Protein AF-A0A952CRA7-F1 (afdb_monomer)

Nearest PDB structures (foldseek):
  3msv-assembly3_B  TM=3.392E-01  e=7.335E-01  Schizosaccharomyces pombe

Secondary structure (DSSP, 8-state):
--SS-HHHHHHHHHHHHHHHHHHHHHHHHHHTT-GGGHHHHHHHHHHHHHHHHHHHHHHHHTTT--SHHHHHHHHHHHHHHHHHHHHTT--SS--HHHHHHHHHHHHHHHHHHHHHHHHHHHHEETTEEHHHHH-

Solvent-accessible surface area (backbone atoms only — not comparable to full-atom values): 7676 Å² total; per-residue (Å²): 132,71,76,74,47,75,55,55,52,53,48,42,56,52,45,42,55,51,47,52,52,43,52,53,51,48,46,52,32,56,76,67,70,38,63,90,49,51,61,56,55,51,49,51,46,53,50,50,50,50,51,49,50,50,63,48,34,58,62,34,44,81,74,73,62,66,56,64,50,60,56,50,42,50,53,49,40,71,49,48,50,58,52,52,38,39,76,71,67,74,40,82,84,66,46,74,67,56,53,51,52,51,44,51,56,54,47,60,65,45,46,62,53,53,53,53,46,54,56,50,55,76,48,34,57,100,84,41,53,46,61,82,76,75,109

pLDDT: mean 85.42, std 10.87, range [52.81, 97.56]

Mean predicted aligned error: 6.34 Å

Radius of gyration: 17.5 Å; Cα contacts (8 Å, |Δi|>4): 101; chains: 1; bounding box: 48×25×50 Å

Foldseek 3Di:
DPLDDPLLVVLLVQLLVLLLVLLLVLLVCVVVVVVVCNVVSVVVSVVSSVVSLVVSVVVCVVVVHDALSSLVSNLCSLQVNVVVCVVVVNRDPDDNVNSVVVSVVSVVVSVVRVVVVVVVVVQDDSNHGVVVVPD

Sequence (135 aa):
MNFINKYIISFTLLAMVFSTSFYFGMEYMANNNLHSSLWIISLAYAVALFLAGLFIGRKDIYEGHMGLNYHMATYLVCNIVPILLMAAGLLTVFTYSSVLSMSLFWGLFAIPHIILYFVRRKRNIRGFDKKELFD

Structure (mmCIF, N/CA/C/O backbone):
data_AF-A0A952CRA7-F1
#
_entry.id   AF-A0A952CRA7-F1
#
loop_
_atom_site.group_PDB
_atom_site.id
_atom_site.type_symbol
_atom_site.label_atom_id
_atom_site.label_alt_id
_atom_site.label_comp_id
_atom_site.label_asym_id
_atom_site.label_entity_id
_atom_site.label_seq_id
_atom_site.pdbx_PDB_ins_code
_atom_site.Cartn_x
_atom_site.Cartn_y
_atom_site.Cartn_z
_atom_site.occupancy
_atom_site.B_iso_or_equiv
_atom_site.auth_seq_id
_atom_site.auth_comp_id
_atom_site.auth_asym_id
_atom_site.auth_atom_id
_atom_site.pdbx_PDB_model_num
ATOM 1 N N . MET A 1 1 ? -9.028 -0.205 23.186 1.00 56.38 1 MET A N 1
ATOM 2 C CA . MET A 1 1 ? -9.045 -0.363 21.718 1.00 56.38 1 MET A CA 1
ATOM 3 C C . MET A 1 1 ? -7.750 -1.057 21.355 1.00 56.38 1 MET A C 1
ATOM 5 O O . MET A 1 1 ? -6.703 -0.441 21.526 1.00 56.38 1 MET A O 1
ATOM 9 N N . ASN A 1 2 ? -7.801 -2.331 20.969 1.00 65.19 2 ASN A N 1
ATOM 10 C CA . ASN A 1 2 ? -6.589 -3.063 20.613 1.00 65.19 2 ASN A CA 1
ATOM 11 C C . ASN A 1 2 ? -6.257 -2.749 19.161 1.00 65.19 2 ASN A C 1
ATOM 13 O O . ASN A 1 2 ? -6.912 -3.225 18.240 1.00 65.19 2 ASN A O 1
ATOM 17 N N . PHE A 1 3 ? -5.273 -1.872 18.977 1.00 72.69 3 PHE A N 1
ATOM 18 C CA . PHE A 1 3 ? -4.848 -1.411 17.658 1.00 72.69 3 PHE A CA 1
ATOM 19 C C . PHE A 1 3 ? -4.262 -2.551 16.806 1.00 72.69 3 PHE A C 1
ATOM 21 O O . PHE A 1 3 ? -4.361 -2.528 15.583 1.00 72.69 3 PHE A O 1
ATOM 28 N N . ILE A 1 4 ? -3.709 -3.567 17.471 1.00 82.56 4 ILE A N 1
ATOM 29 C CA . ILE A 1 4 ? -3.207 -4.805 16.880 1.00 82.56 4 ILE A CA 1
ATOM 30 C C . ILE A 1 4 ? -4.099 -5.946 17.376 1.00 82.56 4 ILE A C 1
ATOM 32 O O . ILE A 1 4 ? -4.255 -6.135 18.583 1.00 82.56 4 ILE A O 1
ATOM 36 N N . ASN A 1 5 ? -4.691 -6.693 16.446 1.00 88.00 5 ASN A N 1
ATOM 37 C CA . ASN A 1 5 ? -5.516 -7.869 16.718 1.00 88.00 5 ASN A CA 1
ATOM 38 C C . ASN A 1 5 ? -5.336 -8.919 15.600 1.00 88.00 5 ASN A C 1
ATOM 40 O O . ASN A 1 5 ? -4.702 -8.645 14.576 1.00 88.00 5 ASN A O 1
ATOM 44 N N . LYS A 1 6 ? -5.902 -10.120 15.776 1.00 90.44 6 LYS A N 1
ATOM 45 C CA . LYS A 1 6 ? -5.761 -11.233 14.815 1.00 90.44 6 LYS A CA 1
ATOM 46 C C . LYS A 1 6 ? -6.281 -10.904 13.406 1.00 90.44 6 LYS A C 1
ATOM 48 O O . LYS A 1 6 ? -5.710 -11.381 12.426 1.00 90.44 6 LYS A O 1
ATOM 53 N N . TYR A 1 7 ? -7.324 -10.081 13.283 1.00 91.56 7 TYR A N 1
ATOM 54 C CA . TYR A 1 7 ? -7.891 -9.685 11.990 1.00 91.56 7 TYR A CA 1
ATOM 55 C C . TYR A 1 7 ? -7.006 -8.672 11.280 1.00 91.56 7 TYR A C 1
ATOM 57 O O . TYR A 1 7 ? -6.754 -8.833 10.093 1.00 91.56 7 TYR A O 1
ATOM 65 N N . ILE A 1 8 ? -6.463 -7.695 12.008 1.00 91.31 8 ILE A N 1
ATOM 66 C CA . ILE A 1 8 ? -5.489 -6.739 11.474 1.00 91.31 8 ILE A CA 1
ATOM 67 C C . ILE A 1 8 ? -4.233 -7.457 10.997 1.00 91.31 8 ILE A C 1
ATOM 69 O O . ILE A 1 8 ? -3.757 -7.165 9.904 1.00 91.31 8 ILE A O 1
ATOM 73 N N . ILE A 1 9 ? -3.721 -8.425 11.761 1.00 92.50 9 ILE A N 1
ATOM 74 C CA . ILE A 1 9 ? -2.578 -9.241 11.330 1.00 92.50 9 ILE A CA 1
ATOM 75 C C . ILE A 1 9 ? -2.931 -10.007 10.049 1.00 92.50 9 ILE A C 1
ATOM 77 O O . ILE A 1 9 ? -2.199 -9.923 9.066 1.00 92.50 9 ILE A O 1
ATOM 81 N N . SER A 1 10 ? -4.083 -10.684 10.020 1.00 93.94 10 SER A N 1
ATOM 82 C CA . SER A 1 10 ? -4.541 -11.441 8.842 1.00 93.94 10 SER A CA 1
ATOM 83 C C . SER A 1 10 ? -4.714 -10.549 7.607 1.00 93.94 10 SER A C 1
ATOM 85 O O . SER A 1 10 ? -4.272 -10.900 6.516 1.00 93.94 10 SER A O 1
ATOM 87 N N . PHE A 1 11 ? -5.316 -9.371 7.783 1.00 94.81 11 PHE A N 1
ATOM 88 C CA . PHE A 1 11 ? -5.465 -8.365 6.737 1.00 94.81 11 PHE A CA 1
ATOM 89 C C . PHE A 1 11 ? -4.108 -7.860 6.250 1.00 94.81 11 PHE A C 1
ATOM 91 O O . PHE A 1 11 ? -3.905 -7.761 5.048 1.00 94.81 11 PHE A O 1
ATOM 98 N N . THR A 1 12 ? -3.173 -7.585 7.160 1.00 95.75 12 THR A N 1
ATOM 99 C CA . THR A 1 12 ? -1.836 -7.079 6.821 1.00 95.75 12 THR A CA 1
ATOM 100 C C . THR A 1 12 ? -1.065 -8.098 5.985 1.00 95.75 12 THR A C 1
ATOM 102 O O . THR A 1 12 ? -0.495 -7.735 4.961 1.00 95.75 12 THR A O 1
ATOM 105 N N . LEU A 1 13 ? -1.108 -9.380 6.363 1.00 96.50 13 LEU A N 1
ATOM 106 C CA . LEU A 1 13 ? -0.489 -10.464 5.594 1.00 96.50 13 LEU A CA 1
ATOM 107 C C . LEU A 1 13 ? -1.102 -10.594 4.195 1.00 96.50 13 LEU A C 1
ATOM 109 O O . LEU A 1 13 ? -0.376 -10.687 3.208 1.00 96.50 13 LEU A O 1
ATOM 113 N N . LEU A 1 14 ? -2.432 -10.544 4.085 1.00 96.88 14 LEU A N 1
ATOM 114 C CA . LEU A 1 14 ? -3.106 -10.590 2.787 1.00 96.88 14 LEU A CA 1
ATOM 115 C C . LEU A 1 14 ? -2.785 -9.353 1.930 1.00 96.88 14 LEU A C 1
ATOM 117 O O . LEU A 1 14 ? -2.508 -9.474 0.738 1.00 96.88 14 LEU A O 1
ATOM 121 N N . ALA A 1 15 ? -2.765 -8.169 2.541 1.00 96.62 15 ALA A N 1
ATOM 122 C CA . ALA A 1 15 ? -2.405 -6.921 1.884 1.00 96.62 15 ALA A CA 1
ATOM 123 C C . ALA A 1 15 ? -0.960 -6.947 1.373 1.00 96.62 15 ALA A C 1
ATOM 125 O O . ALA A 1 15 ? -0.704 -6.434 0.286 1.00 96.62 15 ALA A O 1
ATOM 126 N N . MET A 1 16 ? -0.027 -7.565 2.108 1.00 97.56 16 MET A N 1
ATOM 127 C CA . MET A 1 16 ? 1.345 -7.779 1.641 1.00 97.56 16 MET A CA 1
ATOM 128 C C . MET A 1 16 ? 1.371 -8.638 0.378 1.00 97.56 16 MET A C 1
ATOM 130 O O . MET A 1 16 ? 1.993 -8.235 -0.597 1.00 97.56 16 MET A O 1
ATOM 134 N N . VAL A 1 17 ? 0.644 -9.761 0.351 1.00 97.31 17 VAL A N 1
ATOM 135 C CA . VAL A 1 17 ? 0.551 -10.624 -0.843 1.00 97.31 17 VAL A CA 1
ATOM 136 C C . VAL A 1 17 ? 0.001 -9.849 -2.043 1.00 97.31 17 VAL A C 1
ATOM 138 O O . VAL A 1 17 ? 0.563 -9.916 -3.140 1.00 97.31 17 VAL A O 1
ATOM 141 N N . PHE A 1 18 ? -1.064 -9.071 -1.842 1.00 96.94 18 PHE A N 1
ATOM 142 C CA . PHE A 1 18 ? -1.623 -8.226 -2.896 1.00 96.94 18 PHE A CA 1
ATOM 143 C C . PHE A 1 18 ? -0.652 -7.138 -3.345 1.00 96.94 18 PHE A C 1
ATOM 145 O O . PHE A 1 18 ? -0.523 -6.911 -4.542 1.00 96.94 18 PHE A O 1
ATOM 152 N N . SER A 1 19 ? 0.051 -6.492 -2.414 1.00 95.88 19 SER A N 1
ATOM 153 C CA . SER A 1 19 ? 1.021 -5.440 -2.722 1.00 95.88 19 SER A CA 1
ATOM 154 C C . SER A 1 19 ? 2.203 -5.994 -3.512 1.00 95.88 19 SER A C 1
ATOM 156 O O . SER A 1 19 ? 2.566 -5.438 -4.543 1.00 95.88 19 SER A O 1
ATOM 158 N N . THR A 1 20 ? 2.743 -7.145 -3.111 1.00 97.06 20 THR A N 1
ATOM 159 C CA . THR A 1 20 ? 3.809 -7.828 -3.850 1.00 97.06 20 THR A CA 1
ATOM 160 C C . THR A 1 20 ? 3.358 -8.191 -5.262 1.00 97.06 20 THR A C 1
ATOM 162 O O . THR A 1 20 ? 4.057 -7.887 -6.227 1.00 97.06 20 THR A O 1
ATOM 165 N N . SER A 1 21 ? 2.162 -8.771 -5.400 1.00 96.88 21 SER A N 1
ATOM 166 C CA . SER A 1 21 ? 1.595 -9.124 -6.710 1.00 96.88 21 SER A CA 1
ATOM 167 C C . SER A 1 21 ? 1.381 -7.890 -7.592 1.00 96.88 21 SER A C 1
ATOM 169 O O . SER A 1 21 ? 1.685 -7.916 -8.783 1.00 96.88 21 SER A O 1
ATOM 171 N N . PHE A 1 22 ? 0.900 -6.793 -7.002 1.00 95.44 22 PHE A N 1
ATOM 172 C CA . PHE A 1 22 ? 0.719 -5.512 -7.676 1.00 95.44 22 PHE A CA 1
ATOM 173 C C . PHE A 1 22 ? 2.046 -4.959 -8.203 1.00 95.44 22 PHE A C 1
ATOM 175 O O . PHE A 1 22 ? 2.133 -4.640 -9.386 1.00 95.44 22 PHE A O 1
ATOM 182 N N . TYR A 1 23 ? 3.088 -4.893 -7.370 1.00 94.75 23 TYR A N 1
ATOM 183 C CA . TYR A 1 23 ? 4.383 -4.356 -7.790 1.00 94.75 23 TYR A CA 1
ATOM 184 C C . TYR A 1 23 ? 5.057 -5.212 -8.863 1.00 94.75 23 TYR A C 1
ATOM 186 O O . TYR A 1 23 ? 5.586 -4.653 -9.819 1.00 94.75 23 TYR A O 1
ATOM 194 N N . PHE A 1 24 ? 4.965 -6.544 -8.786 1.00 95.88 24 PHE A N 1
ATOM 195 C CA . PHE A 1 24 ? 5.449 -7.403 -9.871 1.00 95.88 24 PHE A CA 1
ATOM 196 C C . PHE A 1 24 ? 4.666 -7.228 -11.167 1.00 95.88 24 PHE A C 1
ATOM 198 O O . PHE A 1 24 ? 5.262 -7.175 -12.241 1.00 95.88 24 PHE A O 1
ATOM 205 N N . GLY A 1 25 ? 3.342 -7.099 -11.093 1.00 95.00 25 GLY A N 1
ATOM 206 C CA . GLY A 1 25 ? 2.542 -6.830 -12.281 1.00 95.00 25 GLY A CA 1
ATOM 207 C C . GLY A 1 25 ? 2.850 -5.460 -12.892 1.00 95.00 25 GLY A C 1
ATOM 208 O O . GLY A 1 25 ? 2.949 -5.347 -14.111 1.00 95.00 25 GLY A O 1
ATOM 209 N N . MET A 1 26 ? 3.074 -4.436 -12.065 1.00 92.62 26 MET A N 1
ATOM 210 C CA . MET A 1 26 ? 3.483 -3.111 -12.532 1.00 92.62 26 MET A CA 1
ATOM 211 C C . MET A 1 26 ? 4.873 -3.132 -13.179 1.00 92.62 26 MET A C 1
ATOM 213 O O . MET A 1 26 ? 5.040 -2.569 -14.257 1.00 92.62 26 MET A O 1
ATOM 217 N N . GLU A 1 27 ? 5.846 -3.802 -12.558 1.00 93.75 27 GLU A N 1
ATOM 218 C CA . GLU A 1 27 ? 7.196 -4.002 -13.102 1.00 93.75 27 GLU A CA 1
ATOM 219 C C . GLU A 1 27 ? 7.134 -4.705 -14.464 1.00 93.75 27 GLU A C 1
ATOM 221 O O . GLU A 1 27 ? 7.730 -4.249 -15.438 1.00 93.75 27 GLU A O 1
ATOM 226 N N . TYR A 1 28 ? 6.357 -5.787 -14.561 1.00 94.94 28 TYR A N 1
ATOM 227 C CA . TYR A 1 28 ? 6.154 -6.511 -15.812 1.00 94.94 28 TYR A CA 1
ATOM 228 C C . TYR A 1 28 ? 5.523 -5.620 -16.889 1.00 94.94 28 TYR A C 1
ATOM 230 O O . TYR A 1 28 ? 6.034 -5.542 -18.005 1.00 94.94 28 TYR A O 1
ATOM 238 N N . MET A 1 29 ? 4.429 -4.923 -16.570 1.00 94.50 29 MET A N 1
ATOM 239 C CA . MET A 1 29 ? 3.750 -4.046 -17.527 1.00 94.50 29 MET A CA 1
ATOM 240 C C . MET A 1 29 ? 4.651 -2.904 -17.996 1.00 94.50 29 MET A C 1
ATOM 242 O O . MET A 1 29 ? 4.663 -2.593 -19.186 1.00 94.50 29 MET A O 1
ATOM 246 N N . ALA A 1 30 ? 5.421 -2.303 -17.089 1.00 92.00 30 ALA A N 1
ATOM 247 C CA . ALA A 1 30 ? 6.331 -1.222 -17.431 1.00 92.00 30 ALA A CA 1
ATOM 248 C C . ALA A 1 30 ? 7.480 -1.701 -18.333 1.00 92.00 30 ALA A C 1
ATOM 250 O O . ALA A 1 30 ? 7.748 -1.061 -19.346 1.00 92.00 30 ALA A O 1
ATOM 251 N N . ASN A 1 31 ? 8.078 -2.862 -18.042 1.00 94.38 31 ASN A N 1
ATOM 252 C CA . ASN A 1 31 ? 9.127 -3.453 -18.883 1.00 94.38 31 ASN A CA 1
ATOM 253 C C . ASN A 1 31 ? 8.635 -3.855 -20.286 1.00 94.38 31 ASN A C 1
ATOM 255 O O . ASN A 1 31 ? 9.414 -3.867 -21.234 1.00 94.38 31 ASN A O 1
ATOM 259 N N . ASN A 1 32 ? 7.343 -4.155 -20.444 1.00 95.06 32 ASN A N 1
ATOM 260 C CA . ASN A 1 32 ? 6.743 -4.520 -21.733 1.00 95.06 32 ASN A CA 1
ATOM 261 C C . ASN A 1 32 ? 6.078 -3.332 -22.459 1.00 95.06 32 ASN A C 1
ATOM 263 O O . ASN A 1 32 ? 5.316 -3.541 -23.400 1.00 95.06 32 ASN A O 1
ATOM 267 N N . ASN A 1 33 ? 6.338 -2.086 -22.036 1.00 92.44 33 ASN A N 1
ATOM 268 C CA . ASN A 1 33 ? 5.734 -0.864 -22.591 1.00 92.44 33 ASN A CA 1
ATOM 269 C C . ASN A 1 33 ? 4.187 -0.845 -22.556 1.00 92.44 33 ASN A C 1
ATOM 271 O O . ASN A 1 33 ? 3.538 -0.128 -23.319 1.00 92.44 33 ASN A O 1
ATOM 275 N N . LEU A 1 34 ? 3.564 -1.598 -21.643 1.00 93.75 34 LEU A N 1
ATOM 276 C CA . LEU A 1 34 ? 2.108 -1.693 -21.482 1.00 93.75 34 LEU A CA 1
ATOM 277 C C . LEU A 1 34 ? 1.557 -0.567 -20.589 1.00 93.75 34 LEU A C 1
ATOM 279 O O . LEU A 1 34 ? 0.720 -0.799 -19.714 1.00 93.75 34 LEU A O 1
ATOM 283 N N . HIS A 1 35 ? 2.008 0.672 -20.801 1.00 87.38 35 HIS A N 1
ATOM 284 C CA . HIS A 1 35 ? 1.701 1.810 -19.922 1.00 87.38 35 HIS A CA 1
ATOM 285 C C . HIS A 1 35 ? 0.199 2.095 -19.798 1.00 87.38 35 HIS A C 1
ATOM 287 O O . HIS A 1 35 ? -0.290 2.421 -18.717 1.00 87.38 35 HIS A O 1
ATOM 293 N N . SER A 1 36 ? -0.560 1.892 -20.878 1.00 89.31 36 SER A N 1
ATOM 294 C CA . SER A 1 36 ? -2.018 2.048 -20.882 1.00 89.31 36 SER A CA 1
ATOM 295 C C . SER A 1 36 ? -2.746 1.044 -19.986 1.00 89.31 36 SER A C 1
ATOM 297 O O . SER A 1 36 ? -3.915 1.259 -19.697 1.00 89.31 36 SER A O 1
ATOM 299 N N . SER A 1 37 ? -2.092 -0.030 -19.531 1.00 88.38 37 SER A N 1
ATOM 300 C CA . SER A 1 37 ? -2.689 -1.038 -18.640 1.00 88.38 37 SER A CA 1
ATOM 301 C C . SER A 1 37 ? -2.385 -0.793 -17.157 1.00 88.38 37 SER A C 1
ATOM 303 O O . SER A 1 37 ? -2.989 -1.433 -16.295 1.00 88.38 37 SER A O 1
ATOM 305 N N . LEU A 1 38 ? -1.506 0.165 -16.829 1.00 88.44 38 LEU A N 1
ATOM 306 C CA . LEU A 1 38 ? -1.092 0.445 -15.445 1.00 88.44 38 LEU A CA 1
ATOM 307 C C . LEU A 1 38 ? -2.261 0.905 -14.560 1.00 88.44 38 LEU A C 1
ATOM 309 O O . LEU A 1 38 ? -2.313 0.587 -13.370 1.00 88.44 38 LEU A O 1
ATOM 313 N N . TRP A 1 39 ? -3.242 1.612 -15.128 1.00 87.81 39 TRP A N 1
ATOM 314 C CA . TRP A 1 39 ? -4.4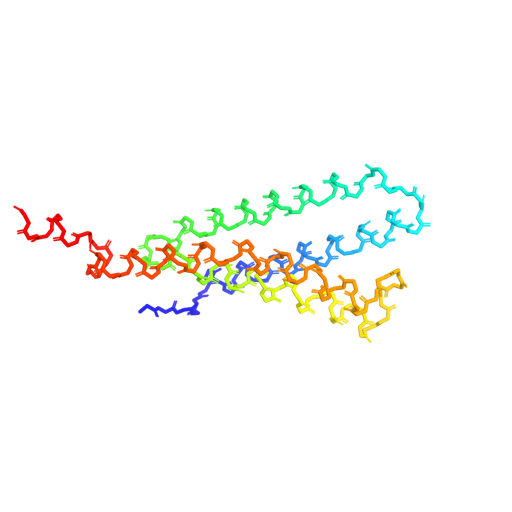37 2.015 -14.380 1.00 87.81 39 TRP A CA 1
ATOM 315 C C . TRP A 1 39 ? -5.351 0.823 -14.066 1.00 87.81 39 TRP 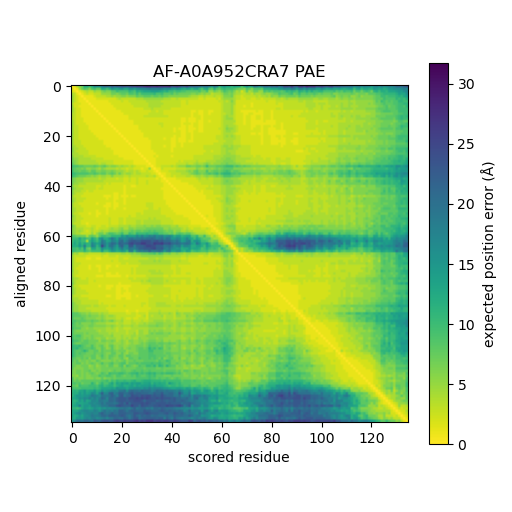A C 1
ATOM 317 O O . TRP A 1 39 ? -5.971 0.807 -13.005 1.00 87.81 39 TRP A O 1
ATOM 327 N N . ILE A 1 40 ? -5.396 -0.196 -14.935 1.00 92.44 40 ILE A N 1
ATOM 328 C CA . ILE A 1 40 ? -6.229 -1.394 -14.747 1.00 92.44 40 ILE A CA 1
ATOM 329 C C . ILE A 1 40 ? -5.714 -2.191 -13.553 1.00 92.44 40 ILE A C 1
ATOM 331 O O . ILE A 1 40 ? -6.487 -2.528 -12.657 1.00 92.44 40 ILE A O 1
ATOM 335 N N . ILE A 1 41 ? -4.404 -2.454 -13.506 1.00 92.81 41 ILE A N 1
ATOM 336 C CA . ILE A 1 41 ? -3.808 -3.190 -12.387 1.00 92.81 41 ILE A CA 1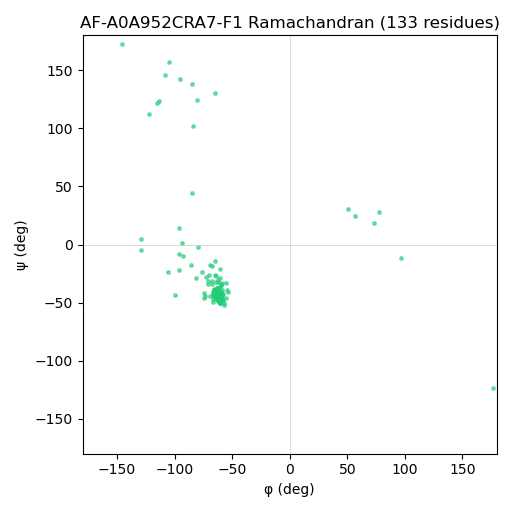
ATOM 337 C C . ILE A 1 41 ? -3.862 -2.380 -11.084 1.00 92.81 41 ILE A C 1
ATOM 339 O O . ILE A 1 41 ? -4.103 -2.949 -10.021 1.00 92.81 41 ILE A O 1
ATOM 343 N N . SER A 1 42 ? -3.744 -1.050 -11.162 1.00 90.75 42 SER A N 1
ATOM 344 C CA . SER A 1 42 ? -3.929 -0.161 -10.007 1.00 90.75 42 SER A CA 1
ATOM 345 C C . SER A 1 42 ? -5.359 -0.212 -9.465 1.00 90.75 42 SER A C 1
ATOM 347 O O . SER A 1 42 ? -5.555 -0.323 -8.254 1.00 90.75 42 SER A O 1
ATOM 349 N N . LEU A 1 43 ? -6.366 -0.188 -10.344 1.00 92.44 43 LEU A N 1
ATOM 350 C CA . LEU A 1 43 ? -7.770 -0.313 -9.956 1.00 92.44 43 LEU A CA 1
ATOM 351 C C . LEU A 1 43 ? -8.060 -1.697 -9.364 1.00 92.44 43 LEU A C 1
ATOM 353 O O . LEU A 1 43 ? -8.693 -1.791 -8.314 1.00 92.44 43 LEU A O 1
ATOM 357 N N . ALA A 1 44 ? -7.559 -2.762 -9.992 1.00 95.06 44 ALA A N 1
ATOM 358 C CA . ALA A 1 44 ? -7.702 -4.124 -9.488 1.00 95.06 44 ALA A CA 1
ATOM 359 C C . ALA A 1 44 ? -7.087 -4.278 -8.087 1.00 95.06 44 ALA A C 1
ATOM 361 O O . ALA A 1 44 ? -7.717 -4.851 -7.199 1.00 95.06 44 ALA A O 1
ATOM 362 N N . TYR A 1 45 ? -5.902 -3.705 -7.861 1.00 94.19 45 TYR A N 1
ATOM 363 C CA . TYR A 1 45 ? -5.249 -3.691 -6.552 1.00 94.19 45 TYR A CA 1
ATOM 364 C C . TYR A 1 45 ? -6.061 -2.923 -5.501 1.00 94.19 45 TYR A C 1
ATOM 366 O O . TYR A 1 45 ? -6.289 -3.435 -4.402 1.00 94.19 45 TYR A O 1
ATOM 374 N N . ALA A 1 46 ? -6.562 -1.732 -5.845 1.00 91.12 46 ALA A N 1
ATOM 375 C CA . ALA A 1 46 ? -7.401 -0.935 -4.953 1.00 91.12 46 ALA A CA 1
ATOM 376 C C . ALA A 1 46 ? -8.690 -1.678 -4.559 1.00 91.12 46 ALA A C 1
ATOM 378 O O . ALA A 1 46 ? -9.044 -1.723 -3.380 1.00 91.12 46 ALA A O 1
ATOM 379 N N . VAL A 1 47 ? -9.360 -2.316 -5.525 1.00 93.81 47 VAL A N 1
ATOM 380 C CA . VAL A 1 47 ? -10.558 -3.133 -5.280 1.00 93.81 47 VAL A CA 1
ATOM 381 C C . VAL A 1 47 ? -10.225 -4.345 -4.411 1.00 93.81 47 VAL A C 1
ATOM 383 O O . VAL A 1 47 ? -10.952 -4.620 -3.459 1.00 93.81 47 VAL A O 1
ATOM 386 N N . ALA A 1 48 ? -9.119 -5.045 -4.675 1.00 95.38 48 ALA A N 1
ATOM 387 C CA . ALA A 1 48 ? -8.705 -6.205 -3.889 1.00 95.38 48 ALA A CA 1
ATOM 388 C C . ALA A 1 48 ? -8.449 -5.843 -2.417 1.00 95.38 48 ALA A C 1
ATOM 390 O O . ALA A 1 48 ? -8.971 -6.509 -1.519 1.00 95.38 48 ALA A O 1
ATOM 391 N N . LEU A 1 49 ? -7.714 -4.755 -2.156 1.00 93.56 49 LEU A N 1
ATOM 392 C CA . LEU A 1 49 ? -7.490 -4.250 -0.798 1.00 93.56 49 LEU A CA 1
ATOM 393 C C . LEU A 1 49 ? -8.791 -3.818 -0.120 1.00 93.56 49 LEU A C 1
ATOM 395 O O . LEU A 1 49 ? -9.015 -4.153 1.045 1.00 93.56 49 LEU A O 1
ATOM 399 N N . PHE A 1 50 ? -9.658 -3.103 -0.841 1.00 90.69 50 PHE A N 1
ATOM 400 C CA . PHE A 1 50 ? -10.942 -2.658 -0.310 1.00 90.69 50 PHE A CA 1
ATOM 401 C C . PHE A 1 50 ? -11.828 -3.843 0.082 1.00 90.69 50 PHE A C 1
ATOM 403 O O . PHE A 1 50 ? -12.355 -3.879 1.193 1.00 90.69 50 PHE A O 1
ATOM 410 N N . LEU A 1 51 ? -11.953 -4.842 -0.796 1.00 93.81 51 LEU A N 1
ATOM 411 C CA . LEU A 1 51 ? -12.725 -6.050 -0.522 1.00 93.81 51 LEU A CA 1
ATOM 412 C C . LEU A 1 51 ? -12.124 -6.842 0.641 1.00 93.81 51 LEU A C 1
ATOM 414 O O . LEU A 1 51 ? -12.865 -7.232 1.539 1.00 93.81 51 LEU A O 1
ATOM 418 N N . ALA A 1 52 ? -10.802 -7.029 0.693 1.00 93.44 52 ALA A N 1
ATOM 419 C CA . ALA A 1 52 ? -10.148 -7.691 1.822 1.00 93.44 52 ALA A CA 1
ATOM 420 C C . ALA A 1 52 ? -10.418 -6.972 3.150 1.00 93.44 52 ALA A C 1
ATOM 422 O O . ALA A 1 52 ? -10.795 -7.612 4.135 1.00 93.44 52 ALA A O 1
ATOM 423 N N . GLY A 1 53 ? -10.287 -5.644 3.165 1.00 90.75 53 GLY A N 1
ATOM 424 C CA . GLY A 1 53 ? -10.594 -4.820 4.330 1.00 90.75 53 GLY A CA 1
ATOM 425 C C . GLY A 1 53 ? -12.064 -4.921 4.730 1.00 90.75 53 GLY A C 1
ATOM 426 O O . GLY A 1 53 ? -12.369 -5.058 5.911 1.00 90.75 53 GLY A O 1
ATOM 427 N N . LEU A 1 54 ? -12.981 -4.936 3.760 1.00 88.31 54 LEU A N 1
ATOM 428 C CA . LEU A 1 54 ? -14.413 -5.080 4.007 1.00 88.31 54 LEU A CA 1
ATOM 429 C C . LEU A 1 54 ? -14.765 -6.465 4.569 1.00 88.31 54 LEU A C 1
ATOM 431 O O . LEU A 1 54 ? -15.503 -6.554 5.547 1.00 88.31 54 LEU A O 1
ATOM 435 N N . PHE A 1 55 ? -14.248 -7.547 3.985 1.00 90.50 55 PHE A N 1
ATOM 436 C CA . PHE A 1 55 ? -14.566 -8.913 4.409 1.00 90.50 55 PHE A CA 1
ATOM 437 C C . PHE A 1 55 ? -13.976 -9.257 5.778 1.00 90.50 55 PHE A C 1
ATOM 439 O O . PHE A 1 55 ? -14.671 -9.832 6.618 1.00 90.50 55 PHE A O 1
ATOM 446 N N . ILE A 1 56 ? -12.712 -8.903 6.017 1.00 90.81 56 ILE A N 1
ATOM 447 C CA . ILE A 1 56 ? -12.042 -9.160 7.297 1.00 90.81 56 ILE A CA 1
ATOM 448 C C . ILE A 1 56 ? -12.566 -8.194 8.361 1.00 90.81 56 ILE A C 1
ATOM 450 O O . ILE A 1 56 ? -12.952 -8.618 9.450 1.00 90.81 56 ILE A O 1
ATOM 454 N N . GLY A 1 57 ? -12.670 -6.910 8.019 1.00 85.69 57 GLY A N 1
ATOM 455 C CA . GLY A 1 57 ? -13.133 -5.871 8.925 1.00 85.69 57 GLY A CA 1
ATOM 456 C C . GLY A 1 57 ? -14.580 -6.049 9.371 1.00 85.69 57 GLY A C 1
ATOM 457 O O . GLY A 1 57 ? -14.879 -5.778 10.526 1.00 85.69 57 GLY A O 1
ATOM 458 N N . ARG A 1 58 ? -15.471 -6.608 8.538 1.00 82.06 58 ARG A N 1
ATOM 459 C CA . ARG A 1 58 ? -16.826 -6.994 8.980 1.00 82.06 58 ARG A CA 1
ATOM 460 C C . ARG A 1 58 ? -16.805 -7.925 10.190 1.00 82.06 58 ARG A C 1
ATOM 462 O O . ARG A 1 58 ? -17.630 -7.751 11.074 1.00 82.06 58 ARG A O 1
ATOM 469 N N . LYS A 1 59 ? -15.869 -8.876 10.258 1.00 81.19 59 LYS A N 1
ATOM 470 C CA . LYS A 1 59 ? -15.725 -9.773 11.420 1.00 81.19 59 LYS A CA 1
ATOM 471 C C . LYS A 1 59 ? -15.171 -9.031 12.641 1.00 81.19 59 LYS A C 1
ATOM 473 O O . LYS A 1 59 ? -15.589 -9.302 13.758 1.00 81.19 59 LYS A O 1
ATOM 478 N N . ASP A 1 60 ? -14.297 -8.058 12.409 1.00 80.75 60 ASP A N 1
ATOM 479 C CA . ASP A 1 60 ? -13.672 -7.213 13.435 1.00 80.75 60 ASP A CA 1
ATOM 480 C C . ASP A 1 60 ? -14.609 -6.115 13.989 1.00 80.75 60 ASP A C 1
ATOM 482 O O . ASP A 1 60 ? -14.447 -5.657 15.120 1.00 80.75 60 ASP A O 1
ATOM 486 N N . ILE A 1 61 ? -15.633 -5.697 13.227 1.00 69.69 61 ILE A N 1
ATOM 487 C CA . ILE A 1 61 ? -16.679 -4.764 13.689 1.00 69.69 61 ILE A CA 1
ATOM 488 C C . ILE A 1 61 ? -17.432 -5.348 14.885 1.00 69.69 61 ILE A C 1
ATOM 490 O O . ILE A 1 61 ? -17.708 -4.619 15.835 1.00 69.69 61 ILE A O 1
ATOM 494 N N . TYR A 1 62 ? -17.720 -6.651 14.871 1.00 60.41 62 TYR A N 1
ATOM 495 C CA . TYR A 1 62 ? -18.398 -7.325 15.983 1.00 60.41 62 TYR A CA 1
ATOM 496 C C . TYR A 1 62 ? -17.519 -7.435 17.238 1.00 60.41 62 TYR A C 1
ATOM 498 O O . TYR A 1 62 ? -18.043 -7.603 18.334 1.00 60.41 62 TYR A O 1
ATOM 506 N N . GLU A 1 63 ? -16.200 -7.263 17.096 1.00 59.41 63 GLU A N 1
ATOM 507 C CA . GLU A 1 63 ? -15.261 -7.101 18.214 1.00 59.41 63 GLU A CA 1
ATOM 508 C C . GLU A 1 63 ? -15.005 -5.610 18.555 1.00 59.41 63 GLU A C 1
ATOM 510 O O . GLU A 1 63 ? -14.273 -5.292 19.489 1.00 59.41 63 GLU A O 1
ATOM 515 N N . GLY A 1 64 ? -15.653 -4.668 17.855 1.00 52.81 64 GLY A N 1
ATOM 516 C CA . GLY A 1 64 ? -15.631 -3.233 18.158 1.00 52.81 64 GLY A CA 1
ATOM 517 C C . GLY A 1 64 ? -14.358 -2.500 17.718 1.00 52.81 64 GLY A C 1
ATOM 518 O O . GLY A 1 64 ? -13.960 -1.523 18.366 1.00 52.81 64 GLY A O 1
ATOM 519 N N . HIS A 1 65 ? -13.663 -2.974 16.675 1.00 59.16 65 HIS A N 1
ATOM 520 C CA . HIS A 1 65 ? -12.279 -2.556 16.393 1.00 59.16 65 HIS A CA 1
ATOM 521 C C . HIS A 1 65 ? -11.980 -2.076 14.962 1.00 59.16 65 HIS A C 1
ATOM 523 O O . HIS A 1 65 ? -10.834 -1.723 14.680 1.00 59.16 65 HIS A O 1
ATOM 529 N N . MET A 1 66 ? -12.968 -1.969 14.068 1.00 64.94 66 MET A N 1
ATOM 530 C CA . MET A 1 66 ? -12.719 -1.508 12.695 1.00 64.94 66 MET A CA 1
ATOM 531 C C . MET A 1 66 ? -12.605 0.023 12.600 1.00 64.94 66 MET A C 1
ATOM 533 O O . MET A 1 66 ? -13.518 0.760 12.976 1.00 64.94 66 MET A O 1
ATOM 537 N N . GLY A 1 67 ? -11.488 0.516 12.063 1.00 75.56 67 GLY A N 1
ATOM 53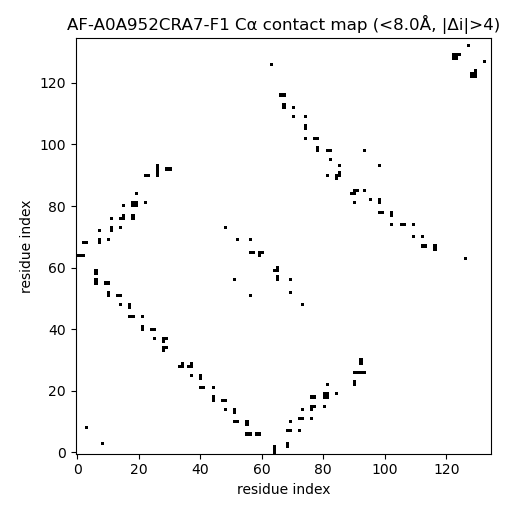8 C CA . GLY A 1 67 ? -11.299 1.939 11.789 1.00 75.56 67 GLY A CA 1
ATOM 539 C C . GLY A 1 67 ? -9.906 2.266 11.257 1.00 75.56 67 GLY A C 1
ATOM 540 O O . GLY A 1 67 ? -9.468 1.738 10.237 1.00 75.56 67 GLY A O 1
ATOM 541 N N . LEU A 1 68 ? -9.205 3.166 11.952 1.00 80.88 68 LEU A N 1
ATOM 542 C CA . LEU A 1 68 ? -7.906 3.709 11.539 1.00 80.88 68 LEU A CA 1
ATOM 543 C C . LEU A 1 68 ? -6.797 2.647 11.399 1.00 80.88 68 LEU A C 1
ATOM 545 O O . LEU A 1 68 ? -5.892 2.809 10.588 1.00 80.88 68 LEU A O 1
ATOM 549 N N . ASN A 1 69 ? -6.876 1.555 12.153 1.00 86.12 69 ASN A N 1
ATOM 550 C CA . ASN A 1 69 ? -5.929 0.438 12.111 1.00 86.12 69 ASN A CA 1
ATOM 551 C C . ASN A 1 69 ? -5.807 -0.211 10.721 1.00 86.12 69 ASN A C 1
ATOM 553 O O . ASN A 1 69 ? -4.685 -0.441 10.279 1.00 86.12 69 ASN A O 1
ATOM 557 N N . TYR A 1 70 ? -6.908 -0.428 9.992 1.00 88.88 70 TYR A N 1
ATOM 558 C CA . TYR A 1 70 ? -6.855 -0.968 8.620 1.00 88.88 70 TYR A CA 1
ATOM 559 C C . TYR A 1 70 ? -6.205 0.013 7.642 1.00 88.88 70 TYR A C 1
ATOM 561 O O . TYR A 1 70 ? -5.397 -0.385 6.801 1.00 88.88 70 TYR A O 1
ATOM 569 N N . HIS A 1 71 ? -6.515 1.306 7.768 1.00 87.38 71 HIS A N 1
ATOM 570 C CA . HIS A 1 71 ? -5.904 2.343 6.936 1.00 87.38 71 HIS A CA 1
ATOM 571 C C . HIS A 1 71 ? -4.404 2.482 7.218 1.00 87.38 71 HIS A C 1
ATOM 573 O O . HIS A 1 71 ? -3.619 2.581 6.280 1.00 87.38 71 HIS A O 1
ATOM 579 N N . MET A 1 72 ? -3.990 2.421 8.487 1.00 87.31 72 MET A N 1
ATOM 580 C CA . MET A 1 72 ? -2.575 2.443 8.863 1.00 87.31 72 MET A CA 1
ATOM 581 C C . MET A 1 72 ? -1.841 1.183 8.401 1.00 87.31 72 MET A C 1
ATOM 583 O O . MET A 1 72 ? -0.747 1.302 7.861 1.00 87.31 72 MET A O 1
ATOM 587 N N . ALA A 1 73 ? -2.443 -0.002 8.538 1.00 92.06 73 ALA A N 1
ATOM 588 C CA . ALA A 1 73 ? -1.873 -1.239 8.010 1.00 92.06 73 ALA A CA 1
ATOM 589 C C . ALA A 1 73 ? -1.684 -1.161 6.488 1.00 92.06 73 ALA A C 1
ATOM 591 O O . ALA A 1 73 ? -0.596 -1.434 5.991 1.00 92.06 73 ALA A O 1
ATOM 592 N N . THR A 1 74 ? -2.706 -0.702 5.759 1.00 91.56 74 THR A N 1
ATOM 593 C CA . THR A 1 74 ? -2.626 -0.502 4.304 1.00 91.56 74 THR A CA 1
ATOM 594 C C . THR A 1 74 ? -1.513 0.478 3.945 1.00 91.56 74 THR A C 1
ATOM 596 O O . THR A 1 74 ? -0.682 0.175 3.097 1.00 91.56 74 THR A O 1
ATOM 599 N N . TYR A 1 75 ? -1.449 1.625 4.628 1.00 89.56 75 TYR A N 1
ATOM 600 C CA . TYR A 1 75 ? -0.411 2.625 4.396 1.00 89.56 75 TYR A CA 1
ATOM 601 C C . TYR A 1 75 ? 0.992 2.059 4.641 1.00 89.56 75 TYR A C 1
ATOM 603 O O . TYR A 1 75 ? 1.878 2.248 3.816 1.00 89.56 75 TYR A O 1
ATOM 611 N N . LEU A 1 76 ? 1.209 1.327 5.737 1.00 92.00 76 LEU A N 1
ATOM 612 C CA . LEU A 1 76 ? 2.501 0.694 6.006 1.00 92.00 76 LEU A CA 1
ATOM 613 C C . LEU A 1 76 ? 2.863 -0.321 4.920 1.00 92.00 76 LEU A C 1
ATOM 615 O O . LEU A 1 76 ? 3.973 -0.277 4.401 1.00 92.00 76 LEU A O 1
ATOM 619 N N . VAL A 1 77 ? 1.926 -1.188 4.536 1.00 94.44 77 VAL A N 1
ATOM 620 C CA . VAL A 1 77 ? 2.151 -2.210 3.507 1.00 94.44 77 VAL A CA 1
ATOM 621 C C . VAL A 1 77 ? 2.496 -1.579 2.158 1.00 94.44 77 VAL A C 1
ATOM 623 O O . VAL A 1 77 ? 3.516 -1.943 1.576 1.00 94.44 77 VAL A O 1
ATOM 626 N N . CYS A 1 78 ? 1.718 -0.594 1.697 1.00 89.50 78 CYS A N 1
ATOM 627 C CA . CYS A 1 78 ? 1.951 0.087 0.419 1.00 89.50 78 CYS A CA 1
ATOM 628 C C . CYS A 1 78 ? 3.314 0.790 0.340 1.00 89.50 78 CYS A C 1
ATOM 630 O O . CYS A 1 78 ? 3.788 1.055 -0.757 1.00 89.50 78 CYS A O 1
ATOM 632 N N . ASN A 1 79 ? 3.942 1.094 1.478 1.00 90.44 79 ASN A N 1
ATOM 633 C CA . ASN A 1 79 ? 5.241 1.761 1.533 1.00 90.44 79 ASN A CA 1
ATOM 634 C C . ASN A 1 79 ? 6.397 0.786 1.773 1.00 90.44 79 ASN A C 1
ATOM 636 O O . ASN A 1 79 ? 7.434 0.879 1.125 1.00 90.44 79 ASN A O 1
ATOM 640 N N . ILE A 1 80 ? 6.228 -0.168 2.687 1.00 94.31 80 ILE A N 1
ATOM 641 C CA . ILE A 1 80 ? 7.291 -1.099 3.075 1.00 94.31 80 ILE A CA 1
ATOM 642 C C . ILE A 1 80 ? 7.534 -2.136 1.980 1.00 94.31 80 ILE A C 1
ATOM 644 O O . ILE A 1 80 ? 8.685 -2.404 1.651 1.00 94.31 80 ILE A O 1
ATOM 648 N N . VAL A 1 81 ? 6.478 -2.706 1.392 1.00 96.06 81 VAL A N 1
ATOM 649 C CA . VAL A 1 81 ? 6.614 -3.756 0.371 1.00 96.06 81 VAL A CA 1
ATOM 650 C C . VAL A 1 81 ? 7.465 -3.319 -0.826 1.00 96.06 81 VAL A C 1
ATOM 652 O O . VAL A 1 81 ? 8.426 -4.030 -1.121 1.00 96.06 81 VAL A O 1
ATOM 655 N N . PRO A 1 82 ? 7.209 -2.182 -1.501 1.00 94.19 82 PRO A N 1
ATOM 656 C CA . PRO A 1 82 ? 8.050 -1.780 -2.625 1.00 94.19 82 PRO A CA 1
ATOM 657 C C . PRO A 1 82 ? 9.491 -1.505 -2.202 1.00 94.19 82 PRO A C 1
ATOM 659 O O . PRO A 1 82 ? 10.401 -1.904 -2.917 1.00 94.19 82 PRO A O 1
ATOM 662 N N . ILE A 1 83 ? 9.719 -0.901 -1.029 1.00 94.62 83 ILE A N 1
ATOM 663 C CA . ILE A 1 83 ? 11.076 -0.675 -0.512 1.00 94.62 83 ILE A CA 1
ATOM 664 C C . ILE A 1 83 ? 11.813 -2.006 -0.323 1.00 94.62 83 ILE A C 1
ATOM 666 O O . ILE A 1 83 ? 12.963 -2.124 -0.736 1.00 94.62 83 ILE A O 1
ATOM 670 N N . LEU A 1 84 ? 11.161 -3.018 0.261 1.00 95.88 84 LEU A N 1
ATOM 671 C CA . LEU A 1 84 ? 11.761 -4.341 0.453 1.00 95.88 84 LEU A CA 1
ATOM 672 C C . LEU A 1 84 ? 12.058 -5.037 -0.878 1.00 95.88 84 LEU A C 1
ATOM 674 O O . LEU A 1 84 ? 13.140 -5.593 -1.046 1.00 95.88 84 LEU A O 1
ATOM 678 N N . LEU A 1 85 ? 11.126 -4.989 -1.832 1.00 96.44 85 LEU A N 1
ATOM 679 C CA . LEU A 1 85 ? 11.324 -5.587 -3.153 1.00 96.44 85 LEU A CA 1
ATOM 680 C C . LEU A 1 85 ? 12.444 -4.883 -3.932 1.00 96.44 85 LEU A C 1
ATOM 682 O O . LEU A 1 85 ? 13.258 -5.549 -4.569 1.00 96.44 85 LEU A O 1
ATOM 686 N N . MET A 1 86 ? 12.531 -3.555 -3.838 1.00 94.81 86 MET A N 1
ATOM 687 C CA . MET A 1 86 ? 13.629 -2.774 -4.409 1.00 94.81 86 MET A CA 1
ATOM 688 C C . MET A 1 86 ? 14.971 -3.105 -3.755 1.00 94.81 86 MET A C 1
ATOM 690 O O . MET A 1 86 ? 15.953 -3.326 -4.457 1.00 94.81 86 MET A O 1
ATOM 694 N N . ALA A 1 87 ? 15.022 -3.180 -2.422 1.00 94.62 87 ALA A N 1
ATOM 695 C CA . ALA A 1 87 ? 16.236 -3.538 -1.689 1.00 94.62 87 ALA A CA 1
ATOM 696 C C . ALA A 1 87 ? 16.723 -4.958 -2.030 1.00 94.62 87 ALA A C 1
ATOM 698 O O . ALA A 1 87 ? 17.924 -5.212 -2.032 1.00 94.62 87 ALA A O 1
ATOM 699 N N . ALA A 1 88 ? 15.800 -5.863 -2.365 1.00 95.81 88 ALA A N 1
ATOM 700 C CA . ALA A 1 88 ? 16.099 -7.204 -2.861 1.00 95.81 88 ALA A CA 1
ATOM 701 C C . ALA A 1 88 ? 16.483 -7.249 -4.358 1.00 95.81 88 ALA A C 1
ATOM 703 O O . ALA A 1 88 ? 16.771 -8.327 -4.872 1.00 95.81 88 ALA A O 1
ATOM 704 N N . GLY A 1 89 ? 16.474 -6.116 -5.070 1.00 94.81 89 GLY A N 1
ATOM 705 C CA . GLY A 1 89 ? 16.786 -6.043 -6.502 1.00 94.81 89 GLY A CA 1
ATOM 706 C C . GLY A 1 89 ? 15.696 -6.609 -7.420 1.00 94.81 89 GLY A C 1
ATOM 707 O O . GLY A 1 89 ? 15.976 -6.922 -8.573 1.00 94.81 89 GLY A O 1
ATOM 708 N N . LEU A 1 90 ? 14.465 -6.762 -6.922 1.00 95.00 90 LEU A N 1
ATOM 709 C CA . LEU A 1 90 ? 13.354 -7.387 -7.651 1.00 95.00 90 LEU A CA 1
ATOM 710 C C . LEU A 1 90 ? 12.477 -6.387 -8.422 1.00 95.00 90 LEU A C 1
ATOM 712 O O . LEU A 1 90 ? 11.615 -6.802 -9.194 1.00 95.00 90 LEU A O 1
ATOM 716 N N . LEU A 1 91 ? 12.673 -5.087 -8.197 1.00 94.44 91 LEU A N 1
ATOM 717 C CA . LEU A 1 91 ? 12.023 -3.997 -8.926 1.00 94.44 91 LEU A CA 1
ATOM 718 C C . LEU A 1 91 ? 13.111 -3.123 -9.544 1.00 94.44 91 LEU A C 1
ATOM 720 O O . LEU A 1 91 ? 13.862 -2.473 -8.818 1.00 94.44 91 LEU A O 1
ATOM 724 N N . THR A 1 92 ? 13.207 -3.131 -10.870 1.00 91.69 92 THR A N 1
ATOM 725 C CA . THR A 1 92 ? 14.274 -2.457 -11.622 1.00 91.69 92 THR A CA 1
ATOM 726 C C . THR A 1 92 ? 13.794 -1.181 -12.302 1.00 91.69 92 THR A C 1
ATOM 728 O O . THR A 1 92 ? 14.592 -0.274 -12.530 1.00 91.69 92 THR A O 1
ATOM 731 N N . VAL A 1 93 ? 12.488 -1.066 -12.563 1.00 90.31 93 VAL A N 1
ATOM 732 C CA . VAL A 1 93 ? 11.888 0.132 -13.168 1.00 90.31 93 VAL A CA 1
ATOM 733 C C . VAL A 1 93 ? 11.643 1.229 -12.126 1.00 90.31 93 VAL A C 1
ATOM 735 O O . VAL A 1 93 ? 11.658 2.422 -12.439 1.00 90.31 93 VAL A O 1
ATOM 738 N N . PHE A 1 94 ? 11.414 0.847 -10.871 1.00 88.25 94 PHE A N 1
ATOM 739 C CA . PHE A 1 94 ? 11.070 1.777 -9.799 1.00 88.25 94 PHE A CA 1
ATOM 740 C C . PHE A 1 94 ? 12.303 2.413 -9.156 1.00 88.25 94 PHE A C 1
ATOM 742 O O . PHE A 1 94 ? 13.281 1.749 -8.825 1.00 88.25 94 PHE A O 1
ATOM 749 N N . THR A 1 95 ? 12.222 3.717 -8.893 1.00 89.06 95 THR A N 1
ATOM 750 C CA . THR A 1 95 ? 13.210 4.455 -8.090 1.00 89.06 95 THR A CA 1
ATOM 751 C C . THR A 1 95 ? 12.663 4.755 -6.698 1.00 89.06 95 THR A C 1
ATOM 753 O O . THR A 1 95 ? 11.449 4.847 -6.504 1.00 89.06 95 THR A O 1
ATOM 756 N N . TYR A 1 96 ? 13.539 4.990 -5.717 1.00 87.31 96 TYR A N 1
ATOM 757 C CA . TYR A 1 96 ? 13.098 5.346 -4.363 1.00 87.31 96 TYR A CA 1
ATOM 758 C C . TYR A 1 96 ? 12.263 6.633 -4.365 1.00 87.31 96 TYR A C 1
ATOM 760 O O . TYR A 1 96 ? 11.277 6.733 -3.639 1.00 87.31 96 TYR A O 1
ATOM 768 N N . SER A 1 97 ? 12.594 7.585 -5.242 1.00 87.69 97 SER A N 1
ATOM 769 C CA . SER A 1 97 ? 11.803 8.800 -5.459 1.00 87.69 97 SER A CA 1
ATOM 770 C C . SER A 1 97 ? 10.405 8.499 -6.008 1.00 87.69 97 SER A C 1
ATOM 772 O O . SER A 1 97 ? 9.444 9.145 -5.595 1.00 87.69 97 SER A O 1
ATOM 774 N N . SER A 1 98 ? 10.266 7.509 -6.900 1.00 86.81 98 SER A N 1
ATOM 775 C CA . SER A 1 98 ? 8.954 7.087 -7.414 1.00 86.81 98 SER A CA 1
ATOM 776 C C . SER A 1 98 ? 8.083 6.471 -6.318 1.00 86.81 98 SER A C 1
ATOM 778 O O . SER A 1 98 ? 6.914 6.837 -6.190 1.00 86.81 98 SER A O 1
ATOM 780 N N . VAL A 1 99 ? 8.671 5.624 -5.465 1.00 85.50 99 VAL A N 1
ATOM 781 C CA . VAL A 1 99 ? 7.977 5.039 -4.313 1.00 85.50 99 VAL A CA 1
ATOM 782 C C . VAL A 1 99 ? 7.561 6.135 -3.342 1.00 85.50 99 VAL A C 1
ATOM 784 O O . VAL A 1 99 ? 6.391 6.193 -2.990 1.00 85.50 99 VAL A O 1
ATOM 787 N N . LEU A 1 100 ? 8.463 7.062 -3.001 1.00 85.88 100 LEU A N 1
ATOM 788 C CA . LEU A 1 100 ? 8.166 8.184 -2.107 1.00 85.88 100 LEU A CA 1
ATOM 789 C C . LEU A 1 100 ? 7.045 9.087 -2.645 1.00 85.88 100 LEU A C 1
ATOM 791 O O . LEU A 1 100 ? 6.171 9.506 -1.888 1.00 85.88 100 LEU A O 1
ATOM 795 N N . SER A 1 101 ? 7.039 9.376 -3.948 1.00 86.50 101 SER A N 1
ATOM 796 C CA . SER A 1 101 ? 5.954 10.134 -4.584 1.00 86.50 101 SER A CA 1
ATOM 797 C C . SER A 1 101 ? 4.609 9.420 -4.409 1.00 86.50 101 SER A C 1
ATOM 799 O O . SER A 1 101 ? 3.618 10.022 -3.989 1.00 86.50 101 SER A O 1
ATOM 801 N N . MET A 1 102 ? 4.592 8.103 -4.629 1.00 81.94 102 MET A N 1
ATOM 802 C CA . MET A 1 102 ? 3.404 7.277 -4.431 1.00 81.94 102 MET A CA 1
ATOM 803 C C . MET A 1 102 ? 2.976 7.235 -2.954 1.00 81.94 102 MET A C 1
ATOM 805 O O . MET A 1 102 ? 1.785 7.353 -2.663 1.00 81.94 102 MET A O 1
ATOM 809 N N . SER A 1 103 ? 3.929 7.163 -2.018 1.00 82.62 103 SER A N 1
ATOM 810 C CA . SER A 1 103 ? 3.700 7.256 -0.570 1.00 82.62 103 SER A CA 1
ATOM 811 C C . SER A 1 103 ? 2.972 8.536 -0.184 1.00 82.62 103 SER A C 1
ATOM 813 O O . SER A 1 103 ? 2.018 8.493 0.591 1.00 82.62 103 SER A O 1
ATOM 815 N N . LEU A 1 104 ? 3.407 9.677 -0.729 1.00 83.38 104 LEU A N 1
ATOM 816 C CA . LEU A 1 104 ? 2.818 10.984 -0.438 1.00 83.38 104 LEU A CA 1
ATOM 817 C C . LEU A 1 104 ? 1.382 11.066 -0.957 1.00 83.38 104 LEU A C 1
ATOM 819 O O . LEU A 1 104 ? 0.497 11.501 -0.221 1.00 83.38 104 LEU A O 1
ATOM 823 N N . PHE A 1 105 ? 1.128 10.579 -2.175 1.00 82.06 105 PHE A N 1
ATOM 824 C CA . PHE A 1 105 ? -0.228 10.500 -2.720 1.00 82.06 105 PHE A CA 1
ATOM 825 C C . PHE A 1 105 ? -1.147 9.636 -1.850 1.00 82.06 105 PHE A C 1
ATOM 827 O O . PHE A 1 105 ? -2.229 10.083 -1.473 1.00 82.06 105 PHE A O 1
ATOM 834 N N . TRP A 1 106 ? -0.712 8.437 -1.455 1.00 76.94 106 TRP A N 1
ATOM 835 C CA . TRP A 1 106 ? -1.484 7.590 -0.539 1.00 76.94 106 TRP A CA 1
ATOM 836 C C . TRP A 1 106 ? -1.674 8.231 0.841 1.00 76.94 106 TRP A C 1
ATOM 838 O O . TRP A 1 106 ? -2.7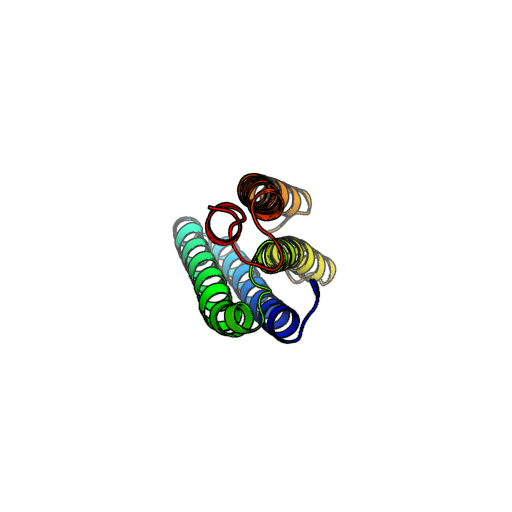49 8.121 1.433 1.00 76.94 106 TRP A O 1
ATOM 848 N N . GLY A 1 107 ? -0.659 8.936 1.342 1.00 78.56 107 GLY A N 1
ATOM 849 C CA . GLY A 1 107 ? -0.711 9.671 2.603 1.00 78.56 107 GLY A CA 1
ATOM 850 C C . GLY A 1 107 ? -1.774 10.766 2.590 1.00 78.56 107 GLY A C 1
ATOM 851 O O . GLY A 1 107 ? -2.544 10.874 3.543 1.00 78.56 107 GLY A O 1
ATOM 852 N N . LEU A 1 108 ? -1.893 11.512 1.487 1.00 84.25 108 LEU A N 1
ATOM 853 C CA . LEU A 1 108 ? -2.939 12.523 1.310 1.00 84.25 108 LEU A CA 1
ATOM 854 C C . LEU A 1 108 ? -4.345 11.917 1.414 1.00 84.25 108 LEU A C 1
ATOM 856 O O . LEU A 1 108 ? -5.199 12.481 2.097 1.00 84.25 108 LEU A O 1
ATOM 860 N N . PHE A 1 109 ? -4.575 10.742 0.821 1.00 79.25 109 PHE A N 1
ATOM 861 C CA . PHE A 1 109 ? -5.855 10.036 0.951 1.00 79.25 109 PHE A CA 1
ATOM 862 C C . PHE A 1 109 ? -6.094 9.466 2.355 1.00 79.25 109 PHE A C 1
ATOM 864 O O . PHE A 1 109 ? -7.244 9.348 2.775 1.00 79.25 109 PHE A O 1
ATOM 871 N N . ALA A 1 110 ? -5.044 9.158 3.119 1.00 77.44 110 ALA A N 1
ATOM 872 C CA . ALA A 1 110 ? -5.173 8.689 4.498 1.00 77.44 110 ALA A CA 1
ATOM 873 C C . ALA A 1 110 ? -5.581 9.805 5.484 1.00 77.44 110 ALA A C 1
ATOM 875 O O . ALA A 1 110 ? -6.243 9.520 6.487 1.00 77.44 110 ALA A O 1
ATOM 876 N N . ILE A 1 111 ? -5.244 11.071 5.205 1.00 83.31 111 ILE A N 1
ATOM 877 C CA . ILE A 1 111 ? -5.533 12.217 6.090 1.00 83.31 111 ILE A CA 1
ATOM 878 C C . ILE A 1 111 ? -7.037 12.358 6.407 1.00 83.31 111 ILE A C 1
ATOM 880 O O . ILE 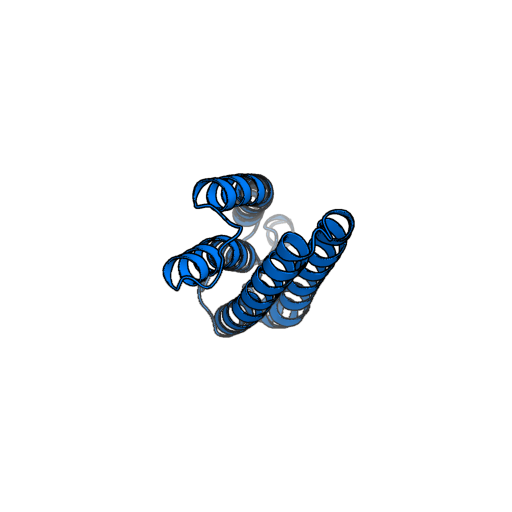A 1 111 ? -7.378 12.411 7.593 1.00 83.31 111 ILE A O 1
ATOM 884 N N . PRO A 1 112 ? -7.964 12.359 5.426 1.00 82.81 112 PRO A N 1
ATOM 885 C CA . PRO A 1 112 ? -9.400 12.377 5.704 1.00 82.81 112 PRO A CA 1
ATOM 886 C C . PRO A 1 112 ? -9.854 11.253 6.642 1.00 82.81 112 PRO A C 1
ATOM 888 O O . PRO A 1 112 ? -10.641 11.496 7.557 1.00 82.81 112 PRO A O 1
ATOM 891 N N . HIS A 1 113 ? -9.325 10.036 6.475 1.00 81.12 113 HIS A N 1
ATOM 892 C CA . HIS A 1 113 ? -9.665 8.899 7.336 1.00 81.12 113 HIS A CA 1
ATOM 893 C C . HIS A 1 113 ? -9.193 9.107 8.779 1.00 81.12 113 HIS A C 1
ATOM 895 O O . HIS A 1 113 ? -9.931 8.802 9.718 1.00 81.12 113 HIS A O 1
ATOM 901 N N . ILE A 1 114 ? -8.002 9.684 8.964 1.00 81.94 114 ILE A N 1
ATOM 902 C CA . ILE A 1 114 ? -7.474 10.054 10.282 1.00 81.94 114 ILE A CA 1
ATOM 903 C C . ILE A 1 114 ? -8.377 11.103 10.947 1.00 81.94 114 ILE A C 1
ATOM 905 O O . ILE A 1 114 ? -8.778 10.930 12.101 1.00 81.94 114 ILE A O 1
ATOM 909 N N . ILE A 1 115 ? -8.744 12.164 10.223 1.00 83.62 115 ILE A N 1
ATOM 910 C CA . ILE A 1 115 ? -9.602 13.240 10.744 1.00 83.62 115 ILE A CA 1
ATOM 911 C C . ILE A 1 115 ? -10.971 12.684 11.157 1.00 83.62 115 ILE A C 1
ATOM 913 O O . ILE A 1 115 ? -11.408 12.891 12.293 1.00 83.62 115 ILE A O 1
ATOM 917 N N . LEU A 1 116 ? -11.628 11.927 10.272 1.00 79.81 116 LEU A N 1
ATOM 918 C CA . LEU A 1 116 ? -12.933 11.314 10.540 1.00 79.81 116 LEU A CA 1
ATOM 919 C C . LEU A 1 116 ? -12.890 10.382 11.755 1.00 79.81 116 LEU A C 1
ATOM 921 O O . LEU A 1 116 ? -13.819 10.384 12.568 1.00 79.81 116 LEU A O 1
ATOM 925 N N . TYR A 1 117 ? -11.806 9.621 11.912 1.00 78.25 117 TYR A N 1
ATOM 926 C CA . TYR A 1 117 ? -11.602 8.763 13.071 1.00 78.25 117 TYR A CA 1
ATOM 927 C C . TYR A 1 117 ? -11.566 9.567 14.382 1.00 78.25 117 TYR A C 1
ATOM 929 O O . TYR A 1 117 ? -12.288 9.234 15.326 1.00 78.25 117 TYR A O 1
ATOM 937 N N . PHE A 1 118 ? -10.797 10.660 14.448 1.00 77.62 118 PHE A N 1
ATOM 938 C CA . PHE A 1 118 ? -10.738 11.497 15.652 1.00 77.62 118 PHE A CA 1
ATOM 939 C C . PHE A 1 118 ? -12.066 12.197 15.958 1.00 77.62 118 PHE A C 1
ATOM 941 O O . PHE A 1 118 ? -12.461 12.268 17.124 1.00 77.62 118 PHE A O 1
ATOM 948 N N . VAL A 1 119 ? -12.780 12.674 14.934 1.00 79.50 119 VAL A N 1
ATOM 949 C CA . VAL A 1 119 ? -14.107 13.290 15.097 1.00 79.50 119 VAL A CA 1
ATOM 950 C C . VAL A 1 119 ? -15.106 12.285 15.679 1.00 79.50 119 VAL A C 1
ATOM 952 O O . VAL A 1 119 ? -15.765 12.585 16.675 1.00 79.50 119 VAL A O 1
ATOM 955 N N . ARG A 1 120 ? -15.182 11.068 15.122 1.00 72.94 120 ARG A N 1
ATOM 956 C CA . ARG A 1 120 ? -16.079 10.009 15.622 1.00 72.94 120 ARG A CA 1
ATOM 957 C C . ARG A 1 120 ? -15.710 9.558 17.031 1.00 72.94 120 ARG A C 1
ATOM 959 O O . ARG A 1 120 ? -16.587 9.406 17.875 1.00 72.94 120 ARG A O 1
ATOM 966 N N . ARG A 1 121 ? -14.416 9.428 17.336 1.00 72.62 121 ARG A N 1
ATOM 967 C CA . ARG A 1 121 ? -13.952 9.062 18.683 1.00 72.62 121 ARG A CA 1
ATOM 968 C C . ARG A 1 121 ? -14.381 10.074 19.748 1.00 72.62 121 ARG A C 1
ATOM 970 O O . ARG A 1 121 ? -14.708 9.669 20.856 1.00 72.62 121 ARG A O 1
ATOM 977 N N . LYS A 1 122 ? -14.401 11.376 19.436 1.00 71.75 122 LYS A N 1
ATOM 978 C CA . LYS A 1 122 ? -14.884 12.409 20.374 1.00 71.75 122 LYS A CA 1
ATOM 979 C C . LYS A 1 122 ? -16.388 12.299 20.646 1.00 71.75 122 LYS A C 1
ATOM 981 O O . LYS A 1 122 ? -16.826 12.635 21.750 1.00 71.75 122 LYS A O 1
ATOM 986 N N . ARG A 1 123 ? -17.157 11.835 19.658 1.00 67.62 123 ARG A N 1
ATOM 987 C CA . ARG A 1 123 ? -18.618 11.695 19.717 1.00 67.62 123 ARG A CA 1
ATOM 988 C C . ARG A 1 123 ? -19.098 10.383 20.333 1.00 67.62 123 ARG A C 1
ATOM 990 O O . ARG A 1 123 ? -20.229 10.347 20.790 1.00 67.62 123 ARG A O 1
ATOM 997 N N . ASN A 1 124 ? -18.240 9.367 20.432 1.00 67.00 124 ASN A N 1
ATOM 998 C CA . ASN A 1 124 ? -18.637 8.050 20.928 1.00 67.00 124 ASN A CA 1
ATOM 999 C C . ASN A 1 124 ? -18.069 7.745 22.326 1.00 67.00 124 ASN A C 1
ATOM 1001 O O . ASN A 1 124 ? -16.936 8.113 22.642 1.00 67.00 124 ASN A O 1
ATOM 1005 N N . ILE A 1 125 ? -18.821 7.016 23.156 1.00 63.69 125 ILE A N 1
ATOM 1006 C CA . ILE A 1 125 ? -18.323 6.355 24.376 1.00 63.69 125 ILE A CA 1
ATOM 1007 C C . ILE A 1 125 ? -18.464 4.852 24.176 1.00 63.69 125 ILE A C 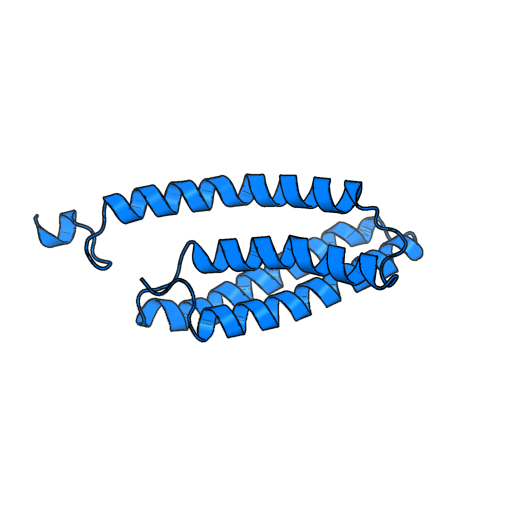1
ATOM 1009 O O . ILE A 1 125 ? -19.554 4.357 23.924 1.00 63.69 125 ILE A O 1
ATOM 1013 N N . ARG A 1 126 ? -17.350 4.113 24.273 1.00 60.81 126 ARG A N 1
ATOM 1014 C CA . ARG A 1 126 ? -17.326 2.642 24.120 1.00 60.81 126 ARG A CA 1
ATOM 1015 C C . ARG A 1 126 ? -18.031 2.117 22.849 1.00 60.81 126 ARG A C 1
ATOM 1017 O O . ARG A 1 126 ? -18.525 1.001 22.848 1.00 60.81 126 ARG A O 1
ATOM 1024 N N . GLY A 1 127 ? -18.034 2.897 21.765 1.00 60.69 127 GLY A N 1
ATOM 1025 C CA . GLY A 1 127 ? -18.626 2.506 20.478 1.00 60.69 127 GLY A CA 1
ATOM 1026 C C . GLY A 1 127 ? -20.051 3.011 20.232 1.00 60.69 127 GLY A C 1
ATOM 1027 O O . GLY A 1 127 ? -20.479 2.983 19.086 1.00 60.69 127 GLY A O 1
ATOM 1028 N N . PHE A 1 128 ? -20.727 3.551 21.247 1.00 60.69 128 PHE A N 1
ATOM 1029 C CA . PHE A 1 128 ? -22.068 4.137 21.135 1.00 60.69 128 PHE A CA 1
ATOM 1030 C C . PHE A 1 128 ? -21.985 5.654 20.937 1.00 60.69 128 PHE A C 1
ATOM 1032 O O . PHE A 1 128 ? -21.101 6.284 21.532 1.00 60.69 128 PHE A O 1
ATOM 1039 N N . ASP A 1 129 ? -22.865 6.243 20.115 1.00 69.94 129 ASP A N 1
ATOM 1040 C CA . ASP A 1 129 ? -22.953 7.707 20.002 1.00 69.94 129 ASP A CA 1
ATOM 1041 C C . ASP A 1 129 ? -23.428 8.259 21.353 1.00 69.94 129 ASP A C 1
ATOM 1043 O O . ASP A 1 129 ? -24.387 7.767 21.944 1.00 69.94 129 ASP A O 1
ATOM 1047 N N . LYS A 1 130 ? -22.728 9.270 21.876 1.00 71.38 130 LYS A N 1
ATOM 1048 C CA . LYS A 1 130 ? -23.088 9.922 23.142 1.00 71.38 130 LYS A CA 1
ATOM 1049 C C . LYS A 1 130 ? -24.521 10.437 23.125 1.00 71.38 130 LYS A C 1
ATOM 1051 O O . LYS A 1 130 ? -25.154 10.419 24.169 1.00 71.38 130 LYS A O 1
ATOM 1056 N N . LYS A 1 131 ? -25.013 10.881 21.968 1.00 75.00 131 LYS A N 1
ATOM 1057 C CA . LYS A 1 131 ? -26.399 11.336 21.838 1.00 75.00 131 LYS A CA 1
ATOM 1058 C C . LYS A 1 131 ? -27.393 10.220 22.146 1.00 75.00 131 LYS A C 1
ATOM 1060 O O . LYS A 1 131 ? -28.276 10.423 22.950 1.00 75.00 131 LYS A O 1
ATOM 1065 N N . GLU A 1 132 ? -27.178 9.012 21.631 1.00 69.62 132 GLU A N 1
ATOM 1066 C CA . GLU A 1 132 ? -28.067 7.868 21.906 1.00 69.62 132 GLU A CA 1
ATOM 1067 C C . GLU A 1 132 ? -28.030 7.385 23.366 1.00 69.62 132 GLU A C 1
ATOM 1069 O O . GLU A 1 132 ? -28.908 6.640 23.787 1.00 69.62 132 GLU A O 1
ATOM 1074 N N . LEU A 1 133 ? -26.994 7.748 24.130 1.00 70.75 133 LEU A N 1
ATOM 1075 C CA . LEU A 1 133 ? -26.837 7.338 25.529 1.00 70.75 133 LEU A CA 1
ATOM 1076 C C . LEU A 1 133 ? -27.349 8.370 26.542 1.00 70.75 133 LEU A C 1
ATOM 1078 O O . LEU A 1 133 ? -27.563 8.006 27.698 1.00 70.75 133 LEU A O 1
ATOM 1082 N N . PHE A 1 134 ? -27.445 9.643 26.154 1.00 75.62 134 PHE A N 1
ATOM 1083 C CA . PHE A 1 134 ? -27.739 10.756 27.064 1.00 75.62 134 PHE A CA 1
ATOM 1084 C C . PHE A 1 134 ? -28.881 11.669 26.595 1.00 75.62 134 PHE A C 1
ATOM 1086 O O . PHE A 1 134 ? -29.238 12.574 27.350 1.00 75.62 134 PHE A O 1
ATOM 1093 N N . ASP A 1 135 ? -29.430 11.436 25.400 1.00 62.38 135 ASP A N 1
ATOM 1094 C CA . ASP A 1 135 ? -30.756 11.911 24.980 1.00 62.38 135 ASP A CA 1
ATOM 1095 C C . ASP A 1 135 ? -31.796 10.806 25.250 1.00 62.38 135 ASP A C 1
ATOM 1097 O O . ASP A 1 135 ? -32.934 11.153 25.641 1.00 62.38 135 ASP A O 1
#

=== Feature glossary ===
Reading guide. The protein is described through the following features:

Foldseek 3Di. A 3Di character summarizes, for each residue, the relative orientation of the Cα frame of its nearest spatial neighbor. Because it encodes fold topology rather than chemistry, 3Di alignments detect remote structural similarity that sequence alignment misses.

Contact-map, Ramachandran, and PAE plots. Plot images: a contact map (which residues are close in 3D, as an N×N binary image), a Ramachandran scatter (backbone torsion angles, revealing secondary-structure composition at a glance), and — for AlphaFold structures — a PAE heatmap (pairwise prediction confidence).

Radius of gyration, Cα contacts, bounding box. Radius of gyration (Rg) is the root-mean-square distance of Cα atoms from their centroid — a single number for overall size and compactness. A globular domain of N residues has Rg ≈ 2.2·N^0.38 Å; an extended or disordered chain has a much larger Rg. The Cα contact count is the number of residue pairs whose Cα atoms are within 8 Å and are more than four positions apart in sequence — a standard proxy for tertiary packing density. The bounding box is the smallest axis-aligned box enclosing all Cα atoms.

Secondary structure (8-state, DSSP). Eight-state secondary structure (DSSP): H is the canonical α-helix, G the tighter 3₁₀-helix, I the wider π-helix; E/B are β-structure, T and S are turns and bends, and '-' is everything else. DSSP derives these from the pattern of main-chain N–H···O=C hydrogen bonds, not from the sequence.

B-factor. B-factor (Debye–Waller factor) reflects atomic displacement in the crystal lattice. It is an experimental observable (units Å²), not a prediction; low values mean the atom is pinned down, high values mean it moves or is heterogeneous across the crystal.

pLDDT. pLDDT is the predicted lDDT-Cα score: AlphaFold's confidence that the local environment of each residue (all inter-atomic distances within 15 Å) is correctly placed. It is a per-residue number between 0 and 100, with higher meaning more reliable.

Nearest PDB structures. Nearest PDB neighbors are the top structural matches found by Foldseek when searching this structure against the entire Protein Data Bank. Each hit reports a TM-score (0 to 1; >0.5 almost always implies the same fold) and an E-value. These are *structural* homologs — they may share no detectable sequence similarity.

Solvent-accessible surface area. Accessible surface area quantifies burial. A residue with SASA near zero is packed into the hydrophobic core; o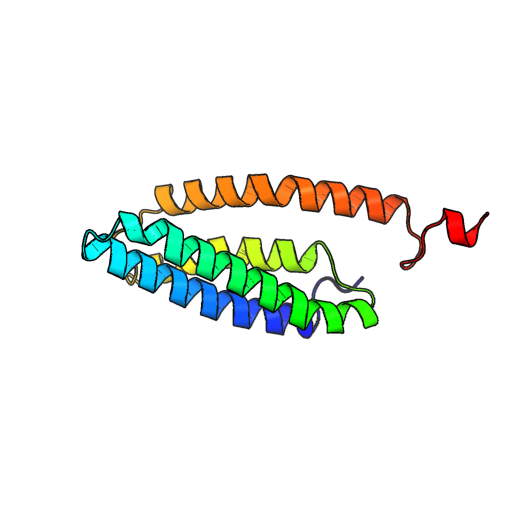ne with SASA >100 Å² sits on the surface. Computed here via the Shrake–Rupley numerical algorithm with a 1.4 Å probe.

Rendered structure images. Structure images are PyMOL renders from six orthogonal camera directions. Cartoon representation draws helices as coils and strands as arrows; sticks shows the backbone as bonds; surface shows the solvent-excluded envelope. Rainbow coloring maps sequence position to hue (blue→red, N→C); chain coloring assigns a distinct color per polypeptide.

Backbone torsions (φ/ψ). φ (phi) and ψ (psi) are the two rotatable backbone dihedrals per residue: φ is the C(i-1)–N–Cα–C torsion, ψ is the N–Cα–C–N(i+1) torsion, both in degrees on (−180°, 180°]. α-helical residues cluster near (−60°, −45°); β-strand residues near (−120°, +130°). A Ramachandran plot is simply a scatter of (φ, ψ) for every residue.

Predicted aligned error. Predicted Aligned Error (PAE) is an AlphaFold confidence matrix: entry (i, j) is the expected error in the position of residue j, in ångströms, when the prediction is superimposed on the true structure at residue i. Low PAE within a block of residues means that block is internally rigid and well-predicted; high PAE b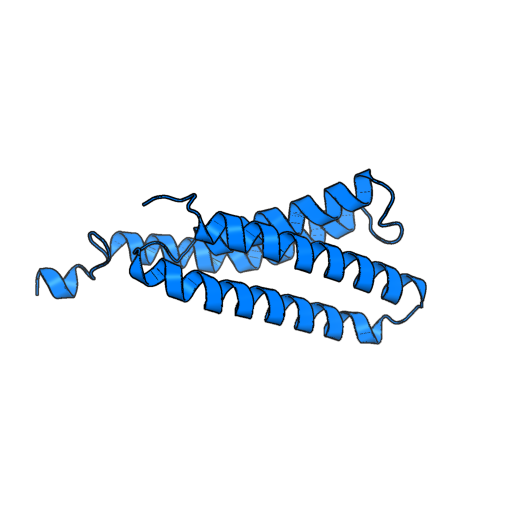etween two blocks means their relative placement is uncertain even if each block individually is confident.

mmCIF coordinates. Structure coordinates are given as an mmCIF _atom_site loop: one row per atom with element, residue name, chain id, sequence number, and x/y/z position in Å. Only the four main-chain atoms per residue are included here; side chains are omitted to keep the record compact.

InterPro / GO / CATH / organism. Database cross-references. InterPro integrates a dozen domain/family signature databases into unified entries with residue-range hits. GO terms attach function/process/location labels with evidence codes. CATH codes position the fold in a four-level structural taxonomy. Organism is the NCBI-taxonomy species name.

Secondary structure (3-state, P-SEA). SS3 is a coarse helix/strand/coil call (letters a/b/c) made by the P-SEA algorithm from inter-Cα distances and dihedrals. It is less detailed than DSSP but needs only Cα positions.

Sequence. Sequence gives the chain of amino acids in standard one-letter code (A=alanine, C=cysteine, …, Y=tyrosine), read N→C. It is the only feature that is directly encoded by the gene; all structural features are derived from the folded form of this sequence.